Protein AF-A0A7C2ZFT7-F1 (afdb_monomer_lite)

Radius of gyration: 44.58 Å; chains: 1; bounding box: 70×53×138 Å

Foldseek 3Di:
DVVVVVVVVVVVVVVVVVVVVVVVVVVVCVVVVVVVLVQQLVLLVVLDDPPCVVVSVCQSPVSDHGNVNSNVVVVVVVVVVVVVVVVVCVVPDDDDDDDDDDPDPPPDPPPVVVVVVVVVCVVVVVDD

pLDDT: mean 87.69, std 16.69, range [44.38, 98.88]

Sequence (128 aa):
MESEALTAEFRAELKSEIEALEQAAYERGKADGSTAERERIKSVEAQAVPGHEALIAELKFDGKTTGPEAAVKVLAAEKEKRAKTLADLRADAPAPVPHAEAPAPADAPEEQQAAATVEQARKAGLVR

Structure (mmCIF, N/CA/C/O backbone):
data_AF-A0A7C2ZFT7-F1
#
_entry.id   AF-A0A7C2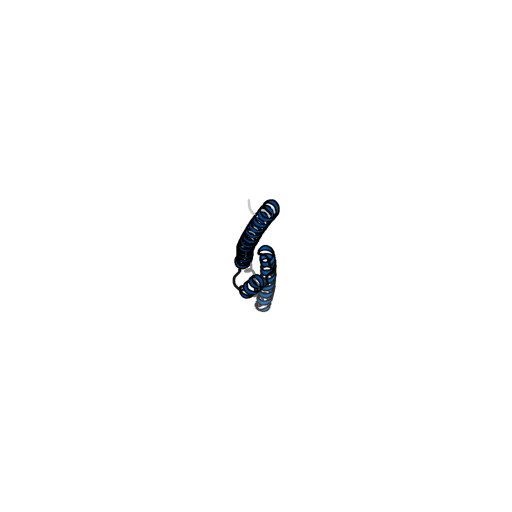ZFT7-F1
#
loop_
_atom_site.group_PDB
_atom_site.id
_atom_site.type_symbol
_atom_site.label_atom_id
_atom_site.label_alt_id
_atom_site.label_comp_id
_atom_site.label_asym_id
_atom_site.label_entity_id
_atom_site.label_seq_id
_atom_site.pdbx_PDB_ins_code
_atom_site.Cartn_x
_atom_site.Cartn_y
_atom_site.Cartn_z
_atom_site.occupancy
_atom_site.B_iso_or_equiv
_atom_site.auth_seq_id
_atom_site.auth_comp_id
_atom_site.auth_asym_id
_atom_site.auth_atom_id
_atom_site.pdbx_PDB_model_num
ATOM 1 N N . MET A 1 1 ? 27.276 2.455 -57.583 1.00 63.34 1 MET A N 1
ATOM 2 C CA . MET A 1 1 ? 27.805 1.477 -56.610 1.00 63.34 1 MET A CA 1
ATOM 3 C C . MET A 1 1 ? 28.213 2.166 -55.310 1.00 63.34 1 MET A C 1
ATOM 5 O O . MET A 1 1 ? 27.661 1.803 -54.286 1.00 63.34 1 MET A O 1
ATOM 9 N N . GLU A 1 2 ? 29.060 3.203 -55.326 1.00 67.94 2 GLU A N 1
ATOM 10 C CA . GLU A 1 2 ? 29.473 3.918 -54.093 1.00 67.94 2 GLU A CA 1
ATOM 11 C C . GLU A 1 2 ? 28.322 4.614 -53.337 1.00 67.94 2 GLU A C 1
ATOM 13 O O . GLU A 1 2 ? 28.242 4.517 -52.117 1.00 67.94 2 GLU A O 1
ATOM 18 N N . SER A 1 3 ? 27.379 5.253 -54.041 1.00 74.44 3 SER A N 1
ATOM 19 C CA . SER A 1 3 ? 26.214 5.895 -53.404 1.00 74.44 3 SER A CA 1
ATOM 20 C C . SER A 1 3 ? 25.264 4.899 -52.731 1.00 74.44 3 SER A C 1
ATOM 22 O O . SER A 1 3 ? 24.659 5.204 -51.711 1.00 74.44 3 SER A O 1
ATOM 24 N N . GLU A 1 4 ? 25.139 3.695 -53.283 1.00 82.19 4 GLU A N 1
ATOM 25 C CA . GLU A 1 4 ? 24.279 2.642 -52.746 1.00 82.19 4 GLU A CA 1
ATOM 26 C C . GLU A 1 4 ? 24.899 2.011 -51.492 1.00 82.19 4 GLU A C 1
ATOM 28 O O . GLU A 1 4 ? 24.195 1.818 -50.499 1.00 82.19 4 GLU A O 1
ATOM 33 N N . ALA A 1 5 ? 26.220 1.804 -51.499 1.00 75.38 5 ALA A N 1
ATOM 34 C CA . ALA A 1 5 ? 26.988 1.347 -50.343 1.00 75.38 5 ALA A CA 1
ATOM 35 C C . ALA A 1 5 ? 26.890 2.329 -49.162 1.00 75.38 5 ALA A C 1
ATOM 37 O O . ALA A 1 5 ? 26.526 1.915 -48.064 1.00 75.38 5 ALA A O 1
ATOM 38 N N . LEU A 1 6 ? 27.065 3.635 -49.408 1.00 77.38 6 LEU A N 1
ATOM 39 C CA . LEU A 1 6 ? 26.933 4.670 -48.374 1.00 77.38 6 LEU A CA 1
ATOM 40 C C . LEU A 1 6 ? 25.531 4.681 -47.734 1.00 77.38 6 LEU A C 1
ATOM 42 O O . LEU A 1 6 ? 25.382 4.880 -46.529 1.00 77.38 6 LEU A O 1
ATOM 46 N N . THR A 1 7 ? 24.479 4.412 -48.517 1.00 88.50 7 THR A N 1
ATOM 47 C CA . THR A 1 7 ? 23.118 4.302 -47.963 1.00 88.50 7 THR A CA 1
ATOM 48 C C . THR A 1 7 ? 22.886 3.011 -47.179 1.00 88.50 7 THR A C 1
ATOM 50 O O . THR A 1 7 ? 22.055 2.997 -46.274 1.00 88.50 7 THR A O 1
ATOM 53 N N . ALA A 1 8 ? 23.572 1.918 -47.522 1.00 91.06 8 ALA A N 1
ATOM 54 C CA . ALA A 1 8 ? 23.474 0.658 -46.793 1.00 91.06 8 ALA A CA 1
ATOM 55 C C . ALA A 1 8 ? 24.165 0.752 -45.428 1.00 91.06 8 ALA A C 1
ATOM 57 O O . ALA A 1 8 ? 23.590 0.310 -44.436 1.00 91.06 8 ALA A O 1
ATOM 58 N N . GLU A 1 9 ? 25.330 1.395 -45.374 1.00 91.94 9 GLU A N 1
ATOM 59 C CA . GLU A 1 9 ? 26.051 1.693 -44.133 1.00 91.94 9 GLU A CA 1
ATOM 60 C C . GLU A 1 9 ? 25.224 2.594 -43.214 1.00 91.94 9 GLU A C 1
ATOM 62 O O . GLU A 1 9 ? 25.002 2.249 -42.058 1.00 91.94 9 GLU A O 1
ATOM 67 N N . PHE A 1 10 ? 24.659 3.685 -43.743 1.00 94.94 10 PHE A N 1
ATOM 68 C CA . PHE A 1 10 ? 23.803 4.571 -42.952 1.00 94.94 10 PHE A CA 1
ATOM 69 C C . PHE A 1 10 ? 22.558 3.862 -42.395 1.00 94.94 10 PHE A C 1
ATOM 71 O O . PHE A 1 10 ? 22.177 4.077 -41.248 1.00 94.94 10 PHE A O 1
ATOM 78 N N . ARG A 1 11 ? 21.920 2.979 -43.179 1.00 95.50 11 ARG A N 1
ATOM 79 C CA . ARG A 1 11 ? 20.788 2.170 -42.691 1.00 95.50 11 ARG A CA 1
ATOM 80 C C . ARG A 1 11 ? 21.206 1.167 -41.618 1.00 95.50 11 ARG A C 1
ATOM 82 O O . ARG A 1 11 ? 20.422 0.914 -40.708 1.00 95.50 11 ARG A O 1
ATOM 89 N N . ALA A 1 12 ? 22.393 0.575 -41.741 1.00 95.62 12 ALA A N 1
ATOM 90 C CA . ALA A 1 12 ? 22.924 -0.344 -40.742 1.00 95.62 12 ALA A CA 1
ATOM 91 C C . ALA A 1 12 ? 23.219 0.385 -39.423 1.00 95.62 12 ALA A C 1
ATOM 93 O O . ALA A 1 12 ? 22.831 -0.109 -38.367 1.00 95.62 12 ALA A O 1
ATOM 94 N N . GLU A 1 13 ? 23.802 1.583 -39.498 1.00 96.44 13 GLU A N 1
ATOM 95 C CA . GLU A 1 13 ? 24.047 2.432 -38.330 1.00 96.44 13 GLU A CA 1
ATOM 96 C C . GLU A 1 13 ? 22.735 2.853 -37.663 1.00 96.44 13 GLU A C 1
ATOM 98 O O . GLU A 1 13 ? 22.542 2.612 -36.477 1.00 96.44 13 GLU A O 1
ATOM 103 N N . LEU A 1 14 ? 21.774 3.369 -38.438 1.00 96.62 14 LEU A N 1
ATOM 104 C CA . LEU A 1 14 ? 20.465 3.761 -37.909 1.00 96.62 14 LEU A CA 1
ATOM 105 C C . LEU A 1 14 ? 19.746 2.587 -37.231 1.00 96.62 14 LEU A C 1
ATOM 107 O O . LEU A 1 14 ? 19.105 2.757 -36.199 1.00 96.62 14 LEU A O 1
ATOM 111 N N . LYS A 1 15 ? 19.848 1.382 -37.802 1.00 97.44 15 LYS A N 1
ATOM 112 C CA . LYS A 1 15 ? 19.284 0.176 -37.192 1.00 97.44 15 LYS A CA 1
ATOM 113 C C . LYS A 1 15 ? 19.957 -0.137 -35.851 1.00 97.44 15 LYS A C 1
ATOM 115 O O . LYS A 1 15 ? 19.251 -0.413 -34.887 1.00 97.44 15 LYS A O 1
ATOM 120 N N . SER A 1 16 ? 21.286 -0.063 -35.792 1.00 97.94 16 SER A N 1
ATOM 121 C CA . SER A 1 16 ? 22.058 -0.252 -34.558 1.00 97.94 16 SER A CA 1
ATOM 122 C C . SER A 1 16 ? 21.662 0.768 -33.481 1.00 97.94 16 SER A C 1
ATOM 124 O O . SER A 1 16 ? 21.419 0.401 -32.332 1.00 97.94 16 SER A O 1
ATOM 126 N N . GLU A 1 17 ? 21.506 2.042 -33.852 1.00 98.06 17 GLU A N 1
ATOM 127 C CA . GLU A 1 17 ? 21.048 3.090 -32.935 1.00 98.06 17 GLU A CA 1
ATOM 128 C C . GLU A 1 17 ? 19.624 2.837 -32.421 1.00 98.06 17 GLU A C 1
ATOM 130 O O . GLU A 1 17 ? 19.370 2.997 -31.228 1.00 98.06 17 GLU A O 1
ATOM 135 N N . ILE A 1 18 ? 18.695 2.414 -33.286 1.00 98.19 18 ILE A N 1
ATOM 136 C CA . ILE A 1 18 ? 17.323 2.070 -32.879 1.00 98.19 18 ILE A CA 1
ATOM 137 C C . ILE A 1 18 ? 17.333 0.907 -31.885 1.00 98.19 18 ILE A C 1
ATOM 139 O O . ILE A 1 18 ? 16.705 1.011 -30.834 1.00 98.19 18 ILE A O 1
ATOM 143 N N . GLU A 1 19 ? 18.077 -0.163 -32.169 1.00 98.44 19 GLU A N 1
ATOM 144 C CA . GLU A 1 19 ? 18.197 -1.314 -31.265 1.00 98.44 19 GLU A CA 1
ATOM 145 C C . GLU A 1 19 ? 18.795 -0.896 -29.908 1.00 98.44 19 GLU A C 1
ATOM 147 O O . GLU A 1 19 ? 18.316 -1.315 -28.850 1.00 98.44 19 GLU A O 1
ATOM 152 N N . ALA A 1 20 ? 19.790 -0.001 -29.912 1.00 98.25 20 ALA A N 1
ATOM 153 C CA . ALA A 1 20 ? 20.366 0.551 -28.689 1.00 98.25 20 ALA A CA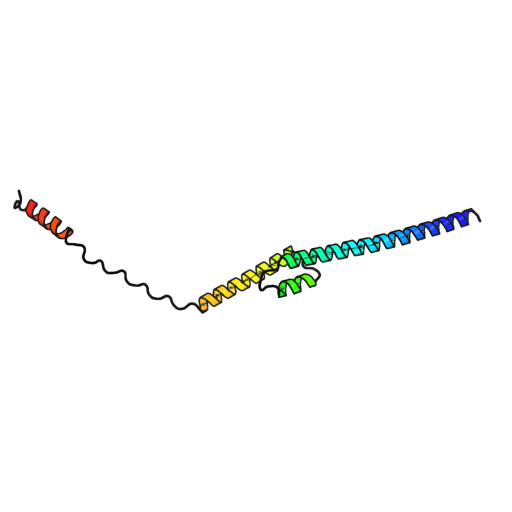 1
ATOM 154 C C . ALA A 1 20 ? 19.356 1.402 -27.895 1.00 98.25 20 ALA A C 1
ATOM 156 O O . ALA A 1 20 ? 19.289 1.303 -26.665 1.00 98.25 20 ALA A O 1
ATOM 157 N N . LEU A 1 21 ? 18.548 2.217 -28.578 1.00 98.50 21 LEU A N 1
ATOM 158 C CA . LEU A 1 21 ? 17.506 3.038 -27.960 1.00 98.50 21 LEU A CA 1
ATOM 159 C C . LEU A 1 21 ? 16.366 2.191 -27.387 1.00 98.50 21 LEU A C 1
ATOM 161 O O . LEU A 1 21 ? 15.907 2.472 -26.279 1.00 98.50 21 LEU A O 1
ATOM 165 N N . GLU A 1 22 ? 15.929 1.152 -28.096 1.00 98.56 22 GLU A N 1
ATOM 166 C CA . GLU A 1 22 ? 14.912 0.211 -27.617 1.00 98.56 22 GLU A CA 1
ATOM 167 C C . GLU A 1 22 ? 15.382 -0.503 -26.349 1.00 98.56 22 GLU A C 1
ATOM 169 O O . GLU A 1 22 ? 14.647 -0.554 -25.358 1.00 98.56 22 GLU A O 1
ATOM 174 N N . GLN A 1 23 ? 16.633 -0.971 -26.334 1.00 98.50 23 GLN A N 1
ATOM 175 C CA . GLN A 1 23 ? 17.213 -1.605 -25.155 1.00 98.50 23 GLN A CA 1
ATOM 176 C C . GLN A 1 23 ? 17.305 -0.625 -23.977 1.00 98.50 23 GLN A C 1
ATOM 178 O O . GLN A 1 23 ? 16.917 -0.961 -22.856 1.00 98.50 23 GLN A O 1
ATOM 183 N N . ALA A 1 24 ? 17.767 0.605 -24.217 1.00 98.38 24 ALA A N 1
ATOM 184 C CA . ALA A 1 24 ? 17.846 1.630 -23.180 1.00 98.38 24 ALA A CA 1
ATOM 185 C C . ALA A 1 24 ? 16.459 1.998 -22.620 1.00 98.38 24 ALA A C 1
ATOM 187 O O . ALA A 1 24 ? 16.295 2.151 -21.406 1.00 98.38 24 ALA A O 1
ATOM 188 N N . ALA A 1 25 ? 15.446 2.107 -23.484 1.00 98.62 25 ALA A N 1
ATOM 189 C CA . ALA A 1 25 ? 14.072 2.390 -23.086 1.00 98.62 25 ALA A CA 1
ATOM 190 C C . ALA A 1 25 ? 13.461 1.242 -22.271 1.00 98.62 25 ALA A C 1
ATOM 192 O O . ALA A 1 25 ? 12.801 1.495 -21.261 1.00 98.62 25 ALA A O 1
ATOM 193 N N . TYR A 1 26 ? 13.711 -0.008 -22.669 1.00 98.62 26 TYR A N 1
ATOM 194 C CA . TYR A 1 26 ? 13.256 -1.189 -21.940 1.00 98.62 26 TYR A CA 1
ATOM 195 C C . TYR A 1 26 ? 13.851 -1.249 -20.528 1.00 98.62 26 TYR A C 1
ATOM 197 O O . TYR A 1 26 ? 13.109 -1.382 -19.551 1.00 98.62 26 TYR A O 1
ATOM 205 N N . GLU A 1 27 ? 15.172 -1.093 -20.401 1.00 98.69 27 GLU A N 1
ATOM 206 C CA . GLU A 1 27 ? 15.837 -1.123 -19.093 1.00 98.69 27 GLU A CA 1
ATOM 207 C C . GLU A 1 27 ? 15.352 0.012 -18.188 1.00 98.69 27 GLU A C 1
ATOM 209 O O . GLU A 1 27 ? 15.075 -0.209 -17.005 1.00 98.69 27 GLU A O 1
ATOM 214 N N . ARG A 1 28 ? 15.151 1.210 -18.751 1.00 98.50 28 ARG A N 1
ATOM 215 C CA . ARG A 1 28 ? 14.572 2.336 -18.015 1.00 98.50 28 ARG A CA 1
ATOM 216 C C . ARG A 1 28 ? 13.151 2.036 -17.543 1.00 98.50 28 ARG A C 1
ATOM 218 O O . ARG A 1 28 ? 12.871 2.183 -16.359 1.00 98.50 28 ARG A O 1
ATOM 225 N N . GLY A 1 29 ? 12.266 1.583 -18.430 1.00 98.69 29 GLY A N 1
ATOM 226 C CA . GLY A 1 29 ? 10.877 1.277 -18.075 1.00 98.69 29 GLY A CA 1
ATOM 227 C C . GLY A 1 29 ? 10.769 0.187 -17.006 1.00 98.69 29 GLY A C 1
ATOM 228 O O . GLY A 1 29 ? 9.959 0.288 -16.085 1.00 98.69 29 GLY A O 1
ATOM 229 N N . LYS A 1 30 ? 11.637 -0.826 -17.071 1.00 98.75 30 LYS A N 1
ATOM 230 C CA . LYS A 1 30 ? 11.739 -1.884 -16.060 1.00 98.75 30 LYS A CA 1
ATOM 231 C C . LYS A 1 30 ? 12.203 -1.341 -14.702 1.00 98.75 30 LYS A C 1
ATOM 233 O O . LYS A 1 30 ? 11.626 -1.694 -13.668 1.00 98.75 30 LYS A O 1
ATOM 238 N N . ALA A 1 31 ? 13.221 -0.482 -14.686 1.00 98.56 31 ALA A N 1
ATOM 239 C CA . ALA A 1 31 ? 13.719 0.148 -13.464 1.00 98.56 31 ALA A CA 1
ATOM 240 C C . ALA A 1 31 ? 12.677 1.094 -12.838 1.00 98.56 31 ALA A C 1
ATOM 242 O O . ALA A 1 31 ? 12.384 0.978 -11.644 1.00 98.56 31 ALA A O 1
ATOM 243 N N . ASP A 1 32 ? 12.067 1.961 -13.647 1.00 98.56 32 ASP A N 1
ATOM 244 C CA . ASP A 1 32 ? 11.054 2.928 -13.214 1.00 98.56 32 ASP A CA 1
ATOM 245 C C . ASP A 1 32 ? 9.813 2.198 -12.676 1.00 98.56 32 ASP A C 1
ATOM 247 O O . ASP A 1 32 ? 9.355 2.477 -11.568 1.00 98.56 32 ASP A O 1
ATOM 251 N N . GLY A 1 33 ? 9.318 1.188 -13.401 1.00 98.31 33 GLY A N 1
ATOM 252 C CA . GLY A 1 33 ? 8.157 0.396 -12.993 1.00 98.31 33 GLY A CA 1
ATOM 253 C C . GLY A 1 33 ? 8.389 -0.397 -11.705 1.00 98.31 33 GLY A C 1
ATOM 254 O O . GLY A 1 33 ? 7.561 -0.360 -10.795 1.00 98.31 33 GLY A O 1
ATOM 255 N N . SER A 1 34 ? 9.535 -1.076 -11.579 1.00 98.38 34 SER A N 1
ATOM 256 C CA . SER A 1 34 ? 9.872 -1.812 -10.349 1.00 98.38 34 SER A CA 1
ATOM 257 C C . SER A 1 34 ? 10.073 -0.890 -9.142 1.00 98.38 34 SER A C 1
ATOM 259 O O . SER A 1 34 ? 9.740 -1.261 -8.014 1.00 98.38 34 SER A O 1
ATOM 261 N N . THR A 1 35 ? 10.585 0.323 -9.360 1.00 98.62 35 THR A N 1
ATOM 262 C CA . THR A 1 35 ? 10.720 1.338 -8.311 1.00 98.62 35 THR A CA 1
ATOM 263 C C . THR A 1 35 ? 9.356 1.853 -7.876 1.00 98.62 35 THR A C 1
ATOM 265 O O . THR A 1 35 ? 9.049 1.779 -6.685 1.00 98.62 35 THR A O 1
ATOM 268 N N . ALA A 1 36 ? 8.519 2.267 -8.829 1.00 98.44 36 ALA A N 1
ATOM 269 C CA . ALA A 1 36 ? 7.179 2.780 -8.572 1.00 98.44 36 ALA A CA 1
ATOM 270 C C . ALA A 1 36 ? 6.307 1.761 -7.825 1.00 98.44 36 ALA A C 1
ATOM 272 O O . ALA A 1 36 ? 5.674 2.098 -6.824 1.00 98.44 36 ALA A O 1
ATOM 273 N N . GLU A 1 37 ? 6.324 0.493 -8.244 1.00 98.44 37 GLU A N 1
ATOM 274 C CA . GLU A 1 37 ? 5.529 -0.546 -7.585 1.00 98.44 37 GLU A CA 1
ATOM 275 C C . GLU A 1 37 ? 6.011 -0.824 -6.155 1.00 98.44 37 GLU A C 1
ATOM 277 O O . GLU A 1 37 ? 5.213 -0.954 -5.224 1.00 98.44 37 GLU A O 1
ATOM 282 N N . ARG A 1 38 ? 7.329 -0.844 -5.933 1.00 98.50 38 ARG A N 1
ATOM 283 C CA . ARG A 1 38 ? 7.885 -0.993 -4.582 1.00 98.50 38 ARG A CA 1
ATOM 284 C C . ARG A 1 38 ? 7.523 0.176 -3.674 1.00 98.50 38 ARG A C 1
ATOM 286 O O . ARG A 1 38 ? 7.253 -0.036 -2.494 1.00 98.50 38 ARG A O 1
ATOM 293 N N . GLU A 1 39 ? 7.558 1.400 -4.188 1.00 98.69 39 GLU A N 1
ATOM 294 C CA . GLU A 1 39 ? 7.155 2.591 -3.439 1.00 98.69 39 GLU A CA 1
ATOM 295 C C . GLU A 1 39 ? 5.664 2.560 -3.104 1.00 98.69 39 GLU A C 1
ATOM 297 O O . GLU A 1 39 ? 5.300 2.820 -1.954 1.00 98.69 39 GLU A O 1
ATOM 302 N N . ARG A 1 40 ? 4.814 2.133 -4.047 1.00 98.75 40 ARG A N 1
ATOM 303 C CA . ARG A 1 40 ? 3.385 1.910 -3.799 1.00 98.75 40 ARG A CA 1
ATOM 304 C C . ARG A 1 40 ? 3.175 0.900 -2.671 1.00 98.75 40 ARG A C 1
ATOM 306 O O . ARG A 1 40 ? 2.505 1.237 -1.696 1.00 98.75 40 ARG A O 1
ATOM 313 N N . ILE A 1 41 ? 3.793 -0.283 -2.745 1.00 98.75 41 ILE A N 1
ATOM 314 C CA . ILE A 1 41 ? 3.686 -1.324 -1.706 1.00 98.75 41 ILE A CA 1
ATOM 315 C C . ILE A 1 41 ? 4.128 -0.787 -0.342 1.00 98.75 41 ILE A C 1
ATOM 317 O O . ILE A 1 41 ? 3.387 -0.923 0.629 1.00 98.75 41 ILE A O 1
ATOM 321 N N . LYS A 1 42 ? 5.281 -0.110 -0.265 1.00 98.75 42 LYS A N 1
ATOM 322 C CA . LYS A 1 42 ? 5.761 0.506 0.985 1.00 98.75 42 LYS A CA 1
ATOM 323 C C . LYS A 1 42 ? 4.780 1.539 1.534 1.00 98.75 42 LYS A C 1
ATOM 325 O O . LYS A 1 42 ? 4.566 1.591 2.741 1.00 98.75 42 LYS A O 1
ATOM 330 N N . SER A 1 43 ? 4.181 2.354 0.664 1.00 98.81 43 SER A N 1
ATOM 331 C CA . SER A 1 43 ? 3.207 3.370 1.075 1.00 98.81 43 SER A CA 1
ATOM 332 C C . SER A 1 43 ? 1.936 2.756 1.669 1.00 98.81 43 SER A C 1
ATOM 334 O O . SER A 1 43 ? 1.371 3.328 2.602 1.00 98.81 43 SER A O 1
ATOM 336 N N . VAL A 1 44 ? 1.521 1.586 1.167 1.00 98.88 44 VAL A N 1
ATOM 337 C CA . VAL A 1 44 ? 0.402 0.800 1.704 1.00 98.88 44 VAL A CA 1
ATOM 338 C C . VAL A 1 44 ? 0.797 0.136 3.022 1.00 98.88 44 VAL A C 1
ATOM 340 O O . VAL A 1 44 ? 0.075 0.272 4.003 1.00 98.88 44 VAL A O 1
ATOM 343 N N . GLU A 1 45 ? 1.958 -0.522 3.086 1.00 98.50 45 GLU A N 1
ATOM 344 C CA . GLU A 1 45 ? 2.457 -1.160 4.315 1.00 98.50 45 GLU A CA 1
ATOM 345 C C . GLU A 1 45 ? 2.638 -0.166 5.467 1.00 98.50 45 GLU A C 1
ATOM 347 O O . GLU A 1 45 ? 2.365 -0.504 6.617 1.00 98.50 45 GLU A O 1
ATOM 352 N N . ALA A 1 46 ? 3.021 1.077 5.168 1.00 98.69 46 ALA A N 1
ATOM 353 C CA . ALA A 1 46 ? 3.145 2.143 6.160 1.00 98.69 46 ALA A CA 1
ATOM 354 C C . ALA A 1 46 ? 1.820 2.498 6.864 1.00 98.69 46 ALA A C 1
ATOM 356 O O . ALA A 1 46 ? 1.853 3.146 7.907 1.00 98.69 46 ALA A O 1
ATOM 357 N N . GLN A 1 47 ? 0.667 2.080 6.328 1.00 98.69 47 GLN A N 1
ATOM 358 C CA . GLN A 1 47 ? -0.644 2.296 6.953 1.00 98.69 47 GLN A CA 1
ATOM 359 C C . GLN A 1 47 ? -1.043 1.180 7.928 1.00 98.69 47 GLN A C 1
ATOM 361 O O . GLN A 1 47 ? -2.182 1.156 8.397 1.00 98.69 47 GLN A O 1
ATOM 366 N N . ALA A 1 48 ? -0.148 0.232 8.219 1.00 98.00 48 ALA A N 1
ATOM 367 C CA . ALA A 1 48 ? -0.444 -0.873 9.116 1.00 98.00 48 ALA A CA 1
ATOM 368 C C . ALA A 1 48 ? -0.755 -0.411 10.546 1.00 98.00 48 ALA A C 1
ATOM 370 O O . ALA A 1 48 ? -0.026 0.371 11.154 1.00 98.00 48 ALA A O 1
ATOM 371 N N . VAL A 1 49 ? -1.841 -0.960 11.091 1.00 96.88 49 VAL A N 1
ATOM 372 C CA . VAL A 1 49 ? -2.300 -0.763 12.469 1.00 96.88 49 VAL A CA 1
ATOM 373 C C . VAL A 1 49 ? -2.558 -2.145 13.081 1.00 96.88 49 VAL A C 1
ATOM 375 O O . VAL A 1 49 ? -3.114 -2.999 12.382 1.00 96.88 49 VAL A O 1
ATOM 378 N N . PRO A 1 50 ? -2.196 -2.383 14.359 1.00 97.69 50 PRO A N 1
ATOM 379 C CA . PRO A 1 50 ? -2.392 -3.678 15.003 1.00 97.69 50 PRO A CA 1
ATOM 380 C C . PRO A 1 50 ? -3.821 -4.226 14.886 1.00 97.69 50 PRO A C 1
ATOM 382 O O . PRO A 1 50 ? -4.798 -3.562 15.250 1.00 97.69 50 PRO A O 1
ATOM 385 N N . GLY A 1 51 ? -3.936 -5.468 14.421 1.00 97.06 51 GLY A N 1
ATOM 386 C CA . GLY A 1 51 ? -5.205 -6.162 14.196 1.00 97.06 51 GLY A CA 1
ATOM 387 C C . GLY A 1 51 ? -5.843 -5.927 12.822 1.00 97.06 51 GLY A C 1
ATOM 388 O O . GLY A 1 51 ? -6.940 -6.435 12.599 1.00 97.06 51 GLY A O 1
ATOM 389 N N . HIS A 1 52 ? -5.190 -5.183 11.919 1.00 98.44 52 HIS A N 1
ATOM 390 C CA . HIS A 1 52 ? -5.6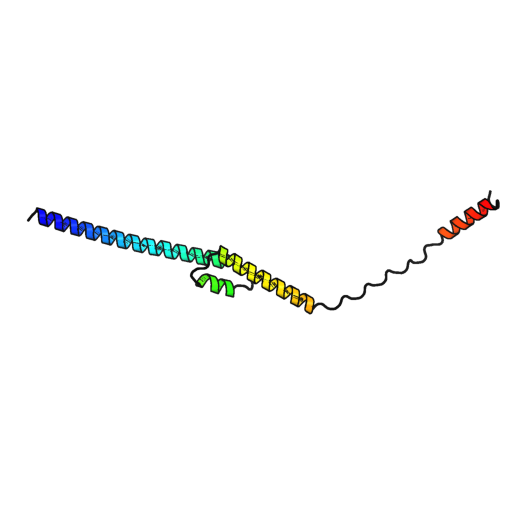08 -4.984 10.519 1.00 98.44 52 HIS A CA 1
ATOM 391 C C . HIS A 1 52 ? -4.550 -5.476 9.511 1.00 98.44 52 HIS A C 1
ATOM 393 O O . HIS A 1 52 ? -4.522 -5.048 8.358 1.00 98.44 52 HIS A O 1
ATOM 399 N N . GLU A 1 53 ? -3.670 -6.395 9.915 1.00 98.25 53 GLU A N 1
ATOM 400 C CA . GLU A 1 53 ? -2.573 -6.915 9.086 1.00 98.25 53 GLU A CA 1
ATOM 401 C C . GLU A 1 53 ? -3.087 -7.628 7.827 1.00 98.25 53 GLU A C 1
ATOM 403 O O . GLU A 1 53 ? -2.503 -7.489 6.751 1.00 98.25 53 GLU A O 1
ATOM 408 N N . ALA A 1 54 ? -4.208 -8.350 7.941 1.00 98.31 54 ALA A N 1
ATOM 409 C CA . ALA A 1 54 ? -4.843 -9.030 6.813 1.00 98.31 54 ALA A CA 1
ATOM 410 C C . ALA A 1 54 ? -5.335 -8.040 5.744 1.00 98.31 54 ALA A C 1
ATOM 412 O O . ALA A 1 54 ? -5.105 -8.258 4.556 1.00 98.31 54 ALA A O 1
ATOM 413 N N . LEU A 1 55 ? -5.936 -6.920 6.166 1.00 98.56 55 LEU A N 1
ATOM 414 C CA . LEU A 1 55 ? -6.385 -5.865 5.257 1.00 98.56 55 LEU A CA 1
ATOM 415 C C . LEU A 1 55 ? -5.193 -5.241 4.520 1.00 98.56 55 LEU A C 1
ATOM 417 O O . LEU A 1 55 ? -5.230 -5.087 3.306 1.00 98.56 55 LEU A O 1
ATOM 421 N N . ILE A 1 56 ? -4.098 -4.935 5.220 1.00 98.62 56 ILE A N 1
ATOM 422 C CA . ILE A 1 56 ? -2.880 -4.416 4.576 1.00 98.62 56 ILE A CA 1
ATOM 423 C C . ILE A 1 56 ? -2.301 -5.411 3.567 1.00 98.62 56 ILE A C 1
ATOM 425 O O . ILE A 1 56 ? -1.869 -5.005 2.487 1.00 98.62 56 ILE A O 1
ATOM 429 N N . ALA A 1 57 ? -2.291 -6.706 3.897 1.00 98.44 57 ALA A N 1
ATOM 430 C CA . ALA A 1 57 ? -1.811 -7.743 2.992 1.00 98.44 57 ALA A CA 1
ATOM 431 C C . ALA A 1 57 ? -2.651 -7.820 1.709 1.00 98.44 57 ALA A C 1
ATOM 433 O O . ALA A 1 57 ? -2.082 -7.901 0.624 1.00 98.44 57 ALA A O 1
ATOM 434 N N . GLU A 1 58 ? -3.977 -7.730 1.813 1.00 98.50 58 GLU A N 1
ATOM 435 C CA . GLU A 1 58 ? -4.864 -7.664 0.648 1.00 98.50 58 GLU A CA 1
ATOM 436 C C . GLU A 1 58 ? -4.562 -6.428 -0.212 1.00 98.50 58 GLU A C 1
ATOM 438 O O . GLU A 1 58 ? -4.318 -6.535 -1.413 1.00 98.50 58 GLU A O 1
ATOM 443 N N . LEU A 1 59 ? -4.505 -5.250 0.413 1.00 98.69 59 LEU A N 1
ATOM 444 C CA . LEU A 1 59 ? -4.360 -3.980 -0.295 1.00 98.69 59 LEU A CA 1
ATOM 445 C C . LEU A 1 59 ? -2.997 -3.807 -0.967 1.00 98.69 59 LEU A C 1
ATOM 447 O O . LEU A 1 59 ? -2.910 -3.203 -2.034 1.00 98.69 59 LEU A O 1
ATOM 451 N N . LYS A 1 60 ? -1.911 -4.319 -0.380 1.00 98.12 60 LYS A N 1
ATOM 452 C CA . LYS A 1 60 ? -0.585 -4.156 -0.992 1.00 98.12 60 LYS A CA 1
ATOM 453 C C . LYS A 1 60 ? -0.411 -5.020 -2.242 1.00 98.12 60 LYS A C 1
ATOM 455 O O . LYS A 1 60 ? 0.353 -4.636 -3.123 1.00 98.12 60 LYS A O 1
ATOM 460 N N . PHE A 1 61 ? -1.142 -6.131 -2.356 1.00 98.31 61 PHE A N 1
ATOM 461 C CA . PHE A 1 61 ? -1.052 -7.060 -3.489 1.00 98.31 61 PHE A CA 1
ATOM 462 C C . PHE A 1 61 ? -2.174 -6.908 -4.531 1.00 98.31 61 PHE A C 1
ATOM 464 O O . PHE A 1 61 ? -2.159 -7.614 -5.535 1.00 98.31 61 PHE A O 1
ATOM 471 N N . ASP A 1 62 ? -3.113 -5.973 -4.353 1.00 97.94 62 ASP A N 1
ATOM 472 C CA . ASP A 1 62 ? -4.223 -5.758 -5.297 1.00 97.94 62 ASP A CA 1
ATOM 473 C C . ASP A 1 62 ? -3.832 -5.033 -6.605 1.00 97.94 62 ASP A C 1
ATOM 475 O O . ASP A 1 62 ? -4.651 -4.917 -7.520 1.00 97.94 62 ASP A O 1
ATOM 479 N N . GLY A 1 63 ? -2.598 -4.524 -6.683 1.00 97.12 63 GLY A N 1
ATOM 480 C CA . GLY A 1 63 ? -2.027 -3.844 -7.848 1.00 97.12 63 GLY A CA 1
ATOM 481 C C . GLY A 1 63 ? -2.593 -2.452 -8.152 1.00 97.12 63 GLY A C 1
ATOM 482 O O . GLY A 1 63 ? -2.253 -1.888 -9.189 1.00 97.12 63 GLY A O 1
ATOM 483 N N . LYS A 1 64 ? -3.453 -1.886 -7.296 1.00 97.38 64 LYS A N 1
ATOM 484 C CA . LYS A 1 64 ? -4.124 -0.600 -7.571 1.00 97.38 64 LYS A CA 1
ATOM 485 C C . LYS A 1 64 ? -4.235 0.331 -6.370 1.00 97.38 64 LYS A C 1
ATOM 487 O O . LYS A 1 64 ? -4.239 1.540 -6.563 1.00 97.38 64 LYS A O 1
ATOM 492 N N . THR A 1 65 ? -4.319 -0.199 -5.151 1.00 98.62 65 THR A N 1
ATOM 493 C CA . THR A 1 65 ? -4.486 0.627 -3.954 1.00 98.62 65 THR A CA 1
ATOM 494 C C . THR A 1 65 ? -3.203 1.411 -3.679 1.00 98.62 65 THR A C 1
ATOM 496 O O . THR A 1 65 ? -2.099 0.865 -3.646 1.00 98.62 65 THR A O 1
ATOM 499 N N . THR A 1 66 ? -3.350 2.709 -3.456 1.00 98.62 66 THR A N 1
ATOM 500 C CA . THR A 1 66 ? -2.278 3.616 -3.034 1.00 98.62 66 THR A CA 1
ATOM 501 C C . THR A 1 66 ? -2.226 3.746 -1.508 1.00 98.62 66 THR A C 1
ATOM 503 O O . THR A 1 66 ? -3.190 3.425 -0.811 1.00 98.62 66 THR A O 1
ATOM 506 N N . GLY A 1 67 ? -1.119 4.257 -0.961 1.00 98.62 67 GLY A N 1
ATOM 507 C CA . GLY A 1 67 ? -0.991 4.526 0.478 1.00 98.62 67 GLY A CA 1
ATOM 508 C C . GLY A 1 67 ? -2.147 5.351 1.070 1.00 98.62 67 GLY A C 1
ATOM 509 O O . GLY A 1 67 ? -2.741 4.916 2.055 1.00 98.62 67 GLY A O 1
ATOM 510 N N . PRO A 1 68 ? -2.542 6.494 0.473 1.00 98.69 68 PRO A N 1
ATOM 511 C CA . PRO A 1 68 ? -3.679 7.278 0.964 1.00 98.69 68 PRO A CA 1
ATOM 512 C C . PRO A 1 68 ? -5.012 6.516 0.953 1.00 98.69 68 PRO A C 1
ATOM 514 O O . PRO A 1 68 ? -5.784 6.606 1.907 1.00 98.69 68 PRO A O 1
ATOM 517 N N . GLU A 1 69 ? -5.287 5.726 -0.087 1.00 98.75 69 GLU A N 1
ATOM 518 C CA . GLU A 1 69 ? -6.499 4.900 -0.152 1.00 98.75 69 GLU A CA 1
ATOM 519 C C . GLU A 1 69 ? -6.480 3.783 0.898 1.00 98.75 69 GLU A C 1
ATOM 521 O O . GLU A 1 69 ? -7.505 3.507 1.524 1.00 98.75 69 GLU A O 1
ATOM 526 N N . ALA A 1 70 ? -5.315 3.172 1.140 1.00 98.81 70 ALA A N 1
ATOM 527 C CA . ALA A 1 70 ? -5.138 2.204 2.216 1.00 98.81 70 ALA A CA 1
ATOM 528 C C . ALA A 1 70 ? -5.393 2.836 3.590 1.00 98.81 70 ALA A C 1
ATOM 530 O O . ALA A 1 70 ? -6.106 2.249 4.401 1.00 98.81 70 ALA A O 1
ATOM 531 N N . ALA A 1 71 ? -4.909 4.059 3.824 1.00 98.75 71 ALA A N 1
ATOM 532 C CA . ALA A 1 71 ? -5.152 4.788 5.067 1.00 98.75 71 ALA A CA 1
ATOM 533 C C . ALA A 1 71 ? -6.654 4.997 5.315 1.00 98.75 71 ALA A C 1
ATOM 535 O O . ALA A 1 71 ? -7.151 4.738 6.410 1.00 98.75 71 ALA A O 1
ATOM 536 N N . VAL A 1 72 ? -7.404 5.407 4.284 1.00 98.81 72 VAL A N 1
ATOM 537 C CA . VAL A 1 72 ? -8.864 5.580 4.373 1.00 98.81 72 VAL A CA 1
ATOM 538 C C . VAL A 1 72 ? -9.561 4.259 4.711 1.00 98.81 72 VAL A C 1
ATOM 540 O O . VAL A 1 72 ? -10.421 4.235 5.595 1.00 98.81 72 VAL A O 1
ATOM 543 N N . LYS A 1 73 ? -9.174 3.157 4.057 1.00 98.69 73 LYS A N 1
ATOM 544 C CA . LYS A 1 73 ? -9.747 1.824 4.308 1.00 98.69 73 LYS A CA 1
ATOM 545 C C . LYS A 1 73 ? -9.451 1.326 5.727 1.00 98.69 73 LYS A C 1
ATOM 547 O O . LYS A 1 73 ? -10.363 0.859 6.404 1.00 98.69 73 LYS A O 1
ATOM 552 N N . VAL A 1 74 ? -8.218 1.484 6.211 1.00 98.62 74 VAL A N 1
ATOM 553 C CA . VAL A 1 74 ? -7.827 1.105 7.582 1.00 98.62 74 VAL A CA 1
ATOM 554 C C . VAL A 1 74 ? -8.572 1.943 8.619 1.00 98.62 74 VAL A C 1
ATOM 556 O O . VAL A 1 74 ? -9.106 1.399 9.582 1.00 98.62 74 VAL A O 1
ATOM 559 N N . LEU A 1 75 ? -8.681 3.259 8.415 1.00 98.56 75 LEU A N 1
ATOM 560 C CA . LEU A 1 75 ? -9.442 4.129 9.316 1.00 98.56 75 LEU A CA 1
ATOM 561 C C . LEU A 1 75 ? -10.927 3.756 9.369 1.00 98.56 75 LEU A C 1
ATOM 563 O O . LEU A 1 75 ? -11.538 3.858 10.433 1.00 98.56 75 LEU A O 1
ATOM 567 N N . ALA A 1 76 ? -11.519 3.340 8.248 1.00 98.50 76 ALA A N 1
ATOM 568 C CA . ALA A 1 76 ? -12.893 2.848 8.221 1.00 98.50 76 ALA A CA 1
ATOM 569 C C . ALA A 1 76 ? -13.041 1.551 9.036 1.00 98.50 76 ALA A C 1
ATOM 571 O O . ALA A 1 76 ? -13.886 1.498 9.930 1.00 98.50 76 ALA A O 1
ATOM 572 N N . ALA A 1 77 ? -12.169 0.565 8.801 1.00 98.38 77 ALA A N 1
ATOM 573 C CA . ALA A 1 77 ? -12.168 -0.702 9.535 1.00 98.38 77 ALA A CA 1
ATOM 574 C C . ALA A 1 77 ? -11.946 -0.503 11.046 1.00 98.38 77 ALA A C 1
ATOM 576 O O . ALA A 1 77 ? -12.595 -1.134 11.880 1.00 98.38 77 ALA A O 1
ATOM 577 N N . GLU A 1 78 ? -11.066 0.424 11.425 1.00 98.25 78 GLU A N 1
ATOM 578 C CA . GLU A 1 78 ? -10.806 0.753 12.825 1.00 98.25 78 GLU A CA 1
ATOM 579 C C . GLU A 1 78 ? -12.010 1.428 13.498 1.00 98.25 78 GLU A C 1
ATOM 581 O O . GLU A 1 78 ? -12.344 1.110 14.642 1.00 98.25 78 GLU A O 1
ATOM 586 N N . LYS A 1 79 ? -12.709 2.330 12.797 1.00 98.38 79 LYS A N 1
ATOM 587 C CA . LYS A 1 79 ? -13.949 2.936 13.308 1.00 98.38 79 LYS A CA 1
ATOM 588 C C . LYS A 1 79 ? -15.035 1.888 13.536 1.00 98.38 79 LYS A C 1
ATOM 590 O O . LYS A 1 79 ? -15.697 1.930 14.571 1.00 98.38 79 LYS A O 1
ATOM 595 N N . GLU A 1 80 ? -15.194 0.951 12.607 1.00 98.19 80 GLU A N 1
ATOM 596 C CA . GLU A 1 80 ? -16.151 -0.149 12.734 1.00 98.19 80 GLU A CA 1
ATOM 597 C C . GLU A 1 80 ? -15.820 -1.043 13.935 1.00 98.19 80 GLU A C 1
ATOM 599 O O . GLU A 1 80 ? -16.679 -1.279 14.788 1.00 98.19 80 GLU A O 1
ATOM 604 N N . LYS A 1 81 ? -14.551 -1.453 14.068 1.00 97.69 81 LYS A N 1
ATOM 605 C CA . LYS A 1 81 ? -14.070 -2.236 15.213 1.00 97.69 81 LYS A CA 1
ATOM 606 C C . LYS A 1 81 ? -14.379 -1.538 16.539 1.00 97.69 81 LYS A C 1
ATOM 608 O O . LYS A 1 81 ? -14.930 -2.164 17.439 1.00 97.69 81 LYS A O 1
ATOM 613 N N . ARG A 1 82 ? -14.096 -0.235 16.651 1.00 97.81 82 ARG A N 1
ATOM 614 C CA . ARG A 1 82 ? -14.390 0.556 17.862 1.00 97.81 82 ARG A CA 1
ATOM 615 C C . ARG A 1 82 ? -15.880 0.656 18.157 1.00 97.81 82 ARG A C 1
ATOM 617 O O . ARG A 1 82 ? -16.267 0.555 19.319 1.00 97.81 82 ARG A O 1
ATOM 624 N N . ALA A 1 83 ? -16.709 0.858 17.135 1.00 98.38 83 ALA A N 1
ATOM 625 C CA . ALA A 1 83 ? -18.157 0.912 17.303 1.00 98.38 83 ALA A CA 1
ATOM 626 C C . ALA A 1 83 ? -18.702 -0.419 17.838 1.00 98.38 83 ALA A C 1
ATOM 628 O O . ALA A 1 83 ? -19.504 -0.417 18.772 1.00 98.38 83 ALA A O 1
ATOM 629 N N . LYS A 1 84 ? -18.206 -1.543 17.306 1.00 97.88 84 LYS A N 1
ATOM 630 C CA . LYS A 1 84 ? -18.547 -2.881 17.791 1.00 97.88 84 LYS A CA 1
ATOM 631 C C . LYS A 1 84 ? -18.087 -3.097 19.231 1.00 97.88 84 LYS A C 1
ATOM 633 O O . LYS A 1 84 ? -18.910 -3.419 20.075 1.00 97.88 84 LYS A O 1
ATOM 638 N N . THR A 1 85 ? -16.819 -2.820 19.541 1.00 98.00 85 THR A N 1
ATOM 639 C CA . THR A 1 85 ? -16.297 -2.947 20.911 1.00 98.00 85 THR A CA 1
ATOM 640 C C . THR A 1 85 ? -17.100 -2.112 21.906 1.00 98.00 85 THR A C 1
ATOM 642 O O . THR A 1 85 ? -17.384 -2.568 23.004 1.00 98.00 85 THR A O 1
ATOM 645 N N . LEU A 1 86 ? -17.509 -0.898 21.534 1.00 98.12 86 LEU A N 1
ATOM 646 C CA . LEU A 1 86 ? -18.352 -0.065 22.385 1.00 98.12 86 LEU A CA 1
ATOM 647 C C . LEU A 1 86 ? -19.747 -0.672 22.616 1.00 98.12 86 LEU A C 1
ATOM 649 O O . LEU A 1 86 ? -20.293 -0.528 23.708 1.00 98.12 86 LEU A O 1
ATOM 653 N N . ALA A 1 87 ? -20.338 -1.307 21.603 1.00 97.88 87 ALA A N 1
ATOM 654 C CA . ALA A 1 87 ? -21.609 -2.012 21.751 1.00 97.88 87 ALA A CA 1
ATOM 655 C C . ALA A 1 87 ? -21.462 -3.231 22.672 1.00 97.88 87 ALA A C 1
ATOM 657 O O . ALA A 1 87 ? -22.254 -3.373 23.601 1.00 97.88 87 ALA A O 1
ATOM 658 N N . ASP A 1 88 ? -20.412 -4.029 22.472 1.00 98.00 88 ASP A N 1
ATOM 659 C CA . ASP A 1 88 ? -20.104 -5.208 23.287 1.00 98.00 88 ASP A CA 1
ATOM 660 C C . ASP A 1 88 ? -19.884 -4.806 24.757 1.00 98.00 88 ASP A C 1
ATOM 662 O O . ASP A 1 88 ? -20.538 -5.331 25.652 1.00 98.00 88 ASP A O 1
ATOM 666 N N . LEU A 1 89 ? -19.079 -3.766 25.014 1.00 97.62 89 LEU A N 1
ATOM 667 C CA . LEU A 1 89 ? -18.851 -3.242 26.368 1.00 97.62 89 LEU A CA 1
ATOM 668 C C . LEU A 1 89 ? -20.135 -2.759 27.055 1.00 97.62 89 LEU A C 1
ATOM 670 O O . LEU A 1 89 ? -20.254 -2.863 28.271 1.00 97.62 89 LEU A O 1
ATOM 674 N N . ARG A 1 90 ? -21.088 -2.199 26.302 1.00 95.81 90 ARG A N 1
ATOM 675 C CA . ARG A 1 90 ? -22.386 -1.779 26.853 1.00 95.81 90 ARG A CA 1
ATOM 676 C C . ARG A 1 90 ? -23.302 -2.960 27.135 1.00 95.81 90 ARG A C 1
ATOM 678 O O . ARG A 1 90 ? -24.065 -2.888 28.091 1.00 95.81 90 ARG A O 1
ATOM 685 N N . ALA A 1 91 ? -23.248 -3.998 26.306 1.00 95.81 91 ALA A N 1
ATOM 686 C CA . ALA A 1 91 ? -24.021 -5.218 26.503 1.00 95.81 91 ALA A CA 1
ATOM 687 C C . ALA A 1 91 ? -23.509 -6.021 27.710 1.00 95.81 91 ALA A C 1
ATOM 689 O O . ALA A 1 91 ? -24.313 -6.555 28.469 1.00 95.81 91 ALA A O 1
ATOM 690 N N . ASP A 1 92 ? -22.191 -6.035 27.915 1.00 96.69 92 ASP A N 1
ATOM 691 C CA . ASP A 1 92 ? -21.537 -6.736 29.023 1.00 96.69 92 ASP A CA 1
ATOM 692 C C . ASP A 1 92 ? -21.570 -5.949 30.347 1.00 96.69 92 ASP A C 1
ATOM 694 O O . ASP A 1 92 ? -21.252 -6.495 31.406 1.00 96.69 92 ASP A O 1
ATOM 698 N N . ALA A 1 93 ? -21.931 -4.660 30.318 1.00 94.44 93 ALA A N 1
ATOM 699 C CA . ALA A 1 93 ? -21.922 -3.816 31.506 1.00 94.44 93 ALA A CA 1
ATOM 700 C C . ALA A 1 93 ? -22.997 -4.259 32.521 1.00 94.44 93 ALA A C 1
ATOM 702 O O . ALA A 1 93 ? -24.187 -4.278 32.190 1.00 94.44 93 ALA A O 1
ATOM 703 N N . PRO A 1 94 ? -22.626 -4.552 33.783 1.00 92.69 94 PRO A N 1
ATOM 704 C CA . PRO A 1 94 ? -23.606 -4.812 34.828 1.00 92.69 94 PRO A CA 1
ATOM 705 C C . PRO A 1 94 ? -24.403 -3.541 35.149 1.00 92.69 94 PRO A C 1
ATOM 707 O O . PRO A 1 94 ? -23.927 -2.418 34.960 1.00 92.69 94 PRO A O 1
ATOM 710 N N . ALA A 1 95 ? -25.615 -3.719 35.678 1.00 89.44 95 ALA A N 1
ATOM 711 C CA . ALA A 1 95 ? -26.433 -2.597 36.123 1.00 89.44 95 ALA A CA 1
ATOM 712 C C . ALA A 1 95 ? -25.675 -1.753 37.172 1.00 89.44 95 ALA A C 1
ATOM 714 O O . ALA A 1 95 ? -25.030 -2.325 38.058 1.00 89.44 95 ALA A O 1
ATOM 715 N N . PRO A 1 96 ? -25.755 -0.409 37.108 1.00 88.62 96 PRO A N 1
ATOM 716 C CA . PRO A 1 96 ? -25.178 0.449 38.133 1.00 88.62 96 PRO A CA 1
ATOM 717 C C . PRO A 1 96 ? -25.722 0.088 39.516 1.00 88.62 96 PRO A C 1
ATOM 719 O O . PRO A 1 96 ? -26.926 -0.122 39.682 1.00 88.62 96 PRO A O 1
ATOM 722 N N . VAL A 1 97 ? -24.844 0.043 40.519 1.00 90.50 97 VAL A N 1
ATOM 723 C CA . VAL A 1 97 ? -25.291 -0.085 41.909 1.00 90.50 97 VAL A CA 1
ATOM 724 C C . VAL A 1 97 ? -26.058 1.179 42.321 1.00 90.50 97 VAL A C 1
ATOM 726 O O . VAL A 1 97 ? -25.691 2.275 41.886 1.00 90.50 97 VAL A O 1
ATOM 729 N N . PRO A 1 98 ? -27.110 1.061 43.151 1.00 89.56 98 PRO A N 1
ATOM 730 C CA . PRO A 1 98 ? -27.816 2.223 43.676 1.00 89.56 98 PRO A CA 1
ATOM 731 C C . PRO A 1 98 ? -26.853 3.175 44.391 1.00 89.56 98 PRO A C 1
ATOM 733 O O . PRO A 1 98 ? -25.946 2.734 45.101 1.00 89.56 98 PRO A O 1
ATOM 736 N N . HIS A 1 99 ? -27.056 4.481 44.221 1.00 85.44 99 HIS A N 1
ATOM 737 C CA . HIS A 1 99 ? -26.325 5.469 45.007 1.00 85.44 99 HIS A CA 1
ATOM 738 C C . HIS A 1 99 ? -26.654 5.290 46.491 1.00 85.44 99 HIS A C 1
ATOM 740 O O . HIS A 1 99 ? -27.817 5.113 46.853 1.00 85.44 99 HIS A O 1
ATOM 746 N N . ALA A 1 100 ? -25.628 5.342 47.342 1.00 84.38 100 ALA A N 1
ATOM 747 C CA . ALA A 1 100 ? -25.835 5.384 48.781 1.00 84.38 100 ALA A CA 1
ATOM 748 C C . ALA A 1 100 ? -26.602 6.662 49.139 1.00 84.38 100 ALA A C 1
ATOM 750 O O . ALA A 1 100 ? -26.284 7.741 48.626 1.00 84.38 100 ALA A O 1
ATOM 751 N N . GL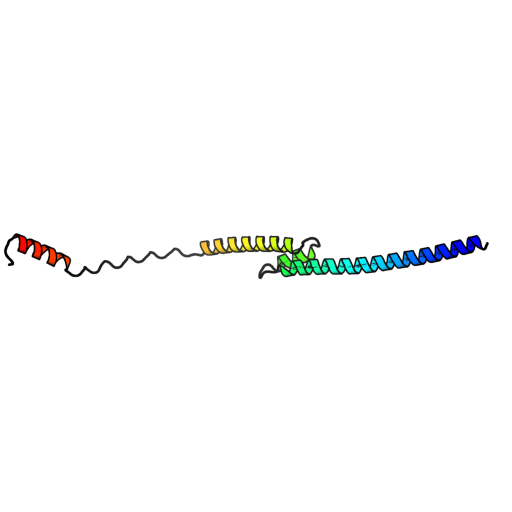U A 1 101 ? -27.600 6.538 50.013 1.00 78.94 101 GLU A N 1
ATOM 752 C CA . GLU A 1 101 ? -28.246 7.705 50.600 1.00 78.94 101 GLU A CA 1
ATOM 753 C C . GLU A 1 101 ? -27.183 8.564 51.285 1.00 78.94 101 GLU A C 1
ATOM 755 O O . GLU A 1 101 ? -26.291 8.055 51.973 1.00 78.94 101 GLU A O 1
ATOM 760 N N . ALA A 1 102 ? -27.256 9.877 51.057 1.00 77.94 102 ALA A N 1
ATOM 761 C CA . ALA A 1 102 ? -26.424 10.808 51.795 1.00 77.94 102 ALA A CA 1
ATOM 762 C C . ALA A 1 102 ? -26.676 10.578 53.294 1.00 77.94 102 ALA A C 1
ATOM 764 O O . ALA A 1 102 ? -27.840 10.431 53.682 1.00 77.94 102 ALA A O 1
ATOM 765 N N . PRO A 1 103 ? -25.624 10.527 54.134 1.00 76.62 103 PRO A N 1
ATOM 766 C CA . PRO A 1 103 ? -25.821 10.423 55.569 1.00 76.62 103 PRO A CA 1
ATOM 767 C C . PRO A 1 103 ? -26.781 11.531 55.999 1.00 76.62 103 PRO A C 1
ATOM 769 O O . PRO A 1 103 ? -26.605 12.691 55.609 1.00 76.62 103 PRO A O 1
ATOM 772 N N . ALA A 1 104 ? -27.818 11.152 56.750 1.00 69.44 104 ALA A N 1
ATOM 773 C CA . ALA A 1 104 ? -28.735 12.112 57.342 1.00 69.44 104 ALA A CA 1
ATOM 774 C C . ALA A 1 104 ? -27.904 13.192 58.048 1.00 69.44 104 ALA A C 1
ATOM 776 O O . ALA A 1 104 ? -26.880 12.846 58.654 1.00 69.44 104 ALA A O 1
ATOM 777 N N . PRO A 1 105 ? -28.289 14.480 57.959 1.00 61.16 105 PRO A N 1
ATOM 778 C CA . PRO A 1 105 ? -27.638 15.497 58.761 1.00 61.16 105 PRO A CA 1
ATOM 779 C C . PRO A 1 105 ? -27.683 15.006 60.206 1.00 61.16 105 PRO A C 1
ATOM 781 O O . PRO A 1 105 ? -28.763 14.827 60.764 1.00 61.16 105 PRO A O 1
ATOM 784 N N . ALA A 1 106 ? -26.510 14.707 60.774 1.00 59.34 106 ALA A N 1
ATOM 785 C CA . ALA A 1 106 ? -26.391 14.579 62.212 1.00 59.34 106 ALA A CA 1
ATOM 786 C C . ALA A 1 106 ? -26.962 15.880 62.761 1.00 59.34 106 ALA A C 1
ATOM 788 O O . ALA A 1 106 ? -26.545 16.944 62.290 1.00 59.34 106 ALA A O 1
ATOM 789 N N . ASP A 1 107 ? -27.967 15.761 63.632 1.00 55.00 107 ASP A N 1
ATOM 790 C CA . ASP A 1 107 ? -28.672 16.878 64.243 1.00 55.00 107 ASP A CA 1
ATOM 791 C C . ASP A 1 107 ? -27.699 18.035 64.450 1.00 55.00 107 ASP A C 1
ATOM 793 O O . ASP A 1 107 ? -26.691 17.906 65.153 1.00 55.00 107 ASP A O 1
ATOM 797 N N . ALA A 1 108 ? -27.946 19.130 63.729 1.00 44.38 108 ALA A N 1
ATOM 798 C CA . ALA A 1 108 ? -27.157 20.332 63.896 1.00 44.38 108 ALA A CA 1
ATOM 799 C C . ALA A 1 108 ? -27.159 20.666 65.398 1.00 44.38 108 ALA A C 1
ATOM 801 O O . ALA A 1 108 ? -28.234 20.642 66.009 1.00 44.38 108 ALA A O 1
ATOM 802 N N . PRO A 1 109 ? -25.995 20.940 66.015 1.00 49.22 109 PRO A N 1
ATOM 803 C CA . PRO A 1 109 ? -25.956 21.312 67.419 1.00 49.22 109 PRO A CA 1
ATOM 804 C C . PRO A 1 109 ? -26.867 22.524 67.652 1.00 49.22 109 PRO A C 1
ATOM 806 O O . PRO A 1 109 ? -27.046 23.358 66.764 1.00 49.22 109 PRO A O 1
ATOM 809 N N . GLU A 1 110 ? -27.448 22.569 68.849 1.00 52.16 110 GLU A N 1
ATOM 810 C CA . GLU A 1 110 ? -28.566 23.373 69.377 1.00 52.16 110 GLU A CA 1
ATOM 811 C C . GLU A 1 110 ? -28.456 24.917 69.255 1.00 52.16 110 GLU A C 1
ATOM 813 O O . GLU A 1 110 ? -29.061 25.667 70.020 1.00 52.16 110 GLU A O 1
ATOM 818 N N . GLU A 1 111 ? -27.712 25.456 68.294 1.00 53.09 111 GLU A N 1
ATOM 819 C CA . GLU A 1 111 ? -27.372 26.877 68.207 1.00 53.09 111 GLU A CA 1
ATOM 820 C C . GLU A 1 111 ? -28.543 27.755 67.721 1.00 53.09 111 GLU A C 1
ATOM 822 O O . GLU A 1 111 ? -28.611 28.947 68.023 1.00 53.09 111 GLU A O 1
ATOM 827 N N . GLN A 1 112 ? -29.534 27.171 67.039 1.00 47.06 112 GLN A N 1
ATOM 828 C CA . GLN A 1 112 ? -30.711 27.905 66.547 1.00 47.06 112 GLN A CA 1
ATOM 829 C C . GLN A 1 112 ? -31.855 27.997 67.573 1.00 47.06 112 GLN A C 1
ATOM 831 O O . GLN A 1 112 ? -32.672 28.916 67.493 1.00 47.06 112 GLN A O 1
ATOM 836 N N . GLN A 1 113 ? -31.896 27.119 68.584 1.00 48.00 113 GLN A N 1
ATOM 837 C CA . GLN A 1 113 ? -32.889 27.198 69.668 1.00 48.00 113 GLN A CA 1
ATOM 838 C C . GLN A 1 113 ? -32.481 28.202 70.766 1.00 48.00 113 GLN A C 1
ATOM 840 O O . GLN A 1 113 ? -33.345 28.814 71.403 1.00 48.00 113 GLN A O 1
ATOM 845 N N . ALA A 1 114 ? -31.179 28.461 70.932 1.00 50.50 114 ALA A N 1
ATOM 846 C CA . ALA A 1 114 ? -30.671 29.475 71.858 1.00 50.50 114 ALA A CA 1
ATOM 847 C C . ALA A 1 114 ? -30.972 30.915 71.389 1.00 50.50 114 ALA A C 1
ATOM 849 O O . ALA A 1 114 ? -31.344 31.772 72.191 1.00 50.50 114 ALA A O 1
ATOM 850 N N . ALA A 1 115 ? -30.889 31.196 70.084 1.00 53.62 115 ALA A N 1
ATOM 851 C CA . ALA A 1 115 ? -31.162 32.537 69.558 1.00 53.62 115 ALA A CA 1
ATOM 852 C C . ALA A 1 115 ? -32.647 32.938 69.694 1.00 53.62 115 ALA A C 1
ATOM 854 O O . ALA A 1 115 ? -32.956 34.076 70.055 1.00 53.62 115 ALA A O 1
ATOM 855 N N . ALA A 1 116 ? -33.567 31.990 69.479 1.00 54.00 116 ALA A N 1
ATOM 856 C CA . ALA A 1 116 ? -35.008 32.229 69.578 1.00 54.00 116 ALA A CA 1
ATOM 857 C C . ALA A 1 116 ? -35.478 32.495 71.023 1.00 54.00 116 ALA A C 1
ATOM 859 O O . ALA A 1 116 ? -36.370 33.314 71.250 1.00 54.00 116 ALA A O 1
ATOM 860 N N . THR A 1 117 ? -34.855 31.851 72.014 1.00 58.78 117 THR A N 1
ATOM 861 C CA . THR A 1 117 ? -35.196 32.025 73.437 1.00 58.78 117 THR A CA 1
ATOM 862 C C . THR A 1 117 ? -34.642 33.331 74.016 1.00 58.78 117 THR A C 1
ATOM 864 O O . THR A 1 117 ? -35.330 33.995 74.793 1.00 58.78 117 THR A O 1
ATOM 867 N N . VAL A 1 118 ? -33.455 33.771 73.583 1.00 60.41 118 VAL A N 1
ATOM 868 C CA . VAL A 1 118 ? -32.863 35.055 74.007 1.00 60.41 118 VAL A CA 1
ATOM 869 C C . VAL A 1 118 ? -33.634 36.256 73.441 1.00 60.41 118 VAL A C 1
ATOM 871 O O . VAL A 1 118 ? -33.865 37.228 74.164 1.00 60.41 118 VAL A O 1
ATOM 874 N N . GLU A 1 119 ? -34.101 36.202 72.187 1.00 57.25 119 GLU A N 1
ATOM 875 C CA . GLU A 1 119 ? -34.921 37.284 71.613 1.00 57.25 119 GLU A CA 1
ATOM 876 C C . GLU A 1 119 ? -36.290 37.401 72.313 1.00 57.25 119 GLU A C 1
ATOM 878 O O . GLU A 1 119 ? -36.754 38.507 72.612 1.00 57.25 119 GLU A O 1
ATOM 883 N N . GLN A 1 120 ? -36.916 36.267 72.650 1.00 59.59 120 GLN A N 1
ATOM 884 C CA . GLN A 1 120 ? -38.178 36.235 73.398 1.00 59.59 120 GLN A CA 1
ATOM 885 C C . GLN A 1 120 ? -38.016 36.736 74.843 1.00 59.59 120 GLN A C 1
ATOM 887 O O . GLN A 1 120 ? -38.854 37.506 75.317 1.00 59.59 120 GLN A O 1
ATOM 892 N N . ALA A 1 121 ? -36.914 36.400 75.522 1.00 59.16 121 ALA A N 1
ATOM 893 C CA . ALA A 1 121 ? -36.614 36.900 76.866 1.00 59.16 121 ALA A CA 1
ATOM 894 C C . ALA A 1 121 ? -36.311 38.414 76.888 1.00 59.16 121 ALA A C 1
ATOM 896 O O . ALA A 1 121 ? -36.685 39.109 77.838 1.00 59.16 121 ALA A O 1
ATOM 897 N N . ARG A 1 122 ? -35.704 38.949 75.816 1.00 67.12 122 ARG A N 1
ATOM 898 C CA . ARG A 1 122 ? -35.451 40.390 75.643 1.00 67.12 122 ARG A CA 1
ATOM 899 C C . ARG A 1 122 ? -36.736 41.181 75.376 1.00 67.12 122 ARG A C 1
ATOM 901 O O . ARG A 1 122 ? -36.906 42.261 75.935 1.00 67.12 122 ARG A O 1
ATOM 908 N N . LYS A 1 12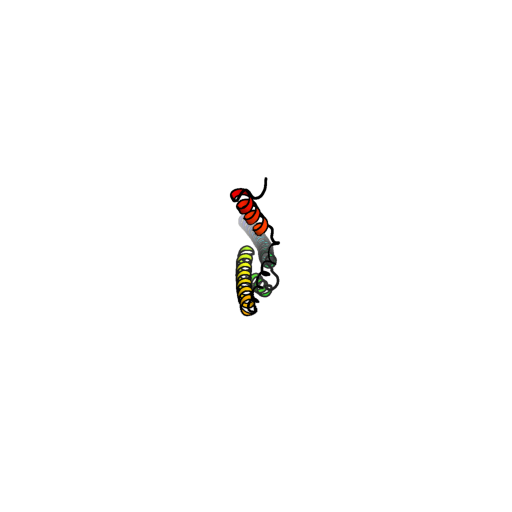3 ? -37.671 40.643 74.582 1.00 62.75 123 LYS A N 1
ATOM 909 C CA . LYS A 1 123 ? -39.012 41.238 74.382 1.00 62.75 123 LYS A CA 1
ATOM 910 C C . LYS A 1 123 ? -39.881 41.190 75.643 1.00 62.75 123 LYS A C 1
ATOM 912 O O . LYS A 1 123 ? -40.680 42.097 75.850 1.00 62.75 123 LYS A O 1
ATOM 917 N N . ALA A 1 124 ? -39.705 40.175 76.489 1.00 67.06 124 ALA A N 1
ATOM 918 C CA . ALA A 1 124 ? -40.404 40.038 77.768 1.00 67.06 124 ALA A CA 1
ATOM 919 C C . ALA A 1 124 ? -39.764 40.839 78.925 1.00 67.06 124 ALA A C 1
ATOM 921 O O . ALA A 1 124 ? -40.270 40.799 80.044 1.00 67.06 124 ALA A O 1
ATOM 922 N N . GLY A 1 125 ? -38.662 41.562 78.680 1.00 56.19 125 GLY A N 1
ATOM 923 C CA . GLY A 1 125 ? -37.997 42.408 79.680 1.00 56.19 125 GLY A CA 1
ATOM 924 C C . GLY A 1 125 ? -37.333 41.645 80.833 1.00 56.19 125 GLY A C 1
ATOM 925 O O . GLY A 1 125 ? -37.058 42.238 81.874 1.00 56.19 125 GLY A O 1
ATOM 926 N N . LEU A 1 126 ? -37.082 40.342 80.669 1.00 58.91 126 LEU A N 1
ATOM 927 C CA . LEU A 1 126 ? -36.567 39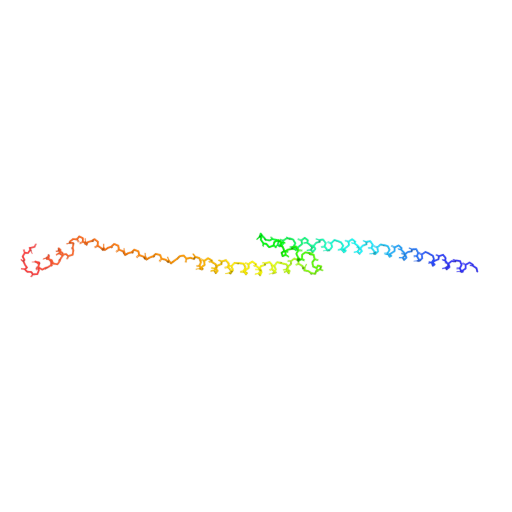.470 81.732 1.00 58.91 126 LEU A CA 1
ATOM 928 C C . LEU A 1 126 ? -35.032 39.356 81.745 1.00 58.91 126 LEU A C 1
ATOM 930 O O . LEU A 1 126 ? -34.467 38.673 82.596 1.00 58.91 126 LEU A O 1
ATOM 934 N N . VAL A 1 127 ? -34.353 40.038 80.821 1.00 59.03 127 VAL A N 1
ATOM 935 C CA . VAL A 1 127 ? -32.891 40.165 80.773 1.00 59.03 127 VAL A CA 1
ATOM 936 C C . VAL A 1 127 ? -32.573 41.647 80.569 1.00 59.03 127 VAL A C 1
ATOM 938 O O . VAL A 1 127 ? -33.129 42.261 79.657 1.00 59.03 127 VAL A O 1
ATOM 941 N N . ARG A 1 128 ? -31.746 42.232 81.446 1.00 57.91 128 ARG A N 1
ATOM 942 C CA . ARG A 1 128 ? -31.233 43.603 81.278 1.00 57.91 128 ARG A CA 1
ATOM 943 C C . ARG A 1 128 ? -30.111 43.638 80.254 1.00 57.91 128 ARG A C 1
ATOM 945 O O . ARG A 1 128 ? -29.270 42.716 80.301 1.00 57.91 128 ARG A O 1
#

Secondary structure (DSSP, 8-state):
-HHHHHHHHHHHHHHHHHHHHHHHHHHHHHHHHHHHHHHHHHHHHTT--TT-HHHHHHHHHSSS--HHHHHHHHHHHHHHHHHHHHHHHHHSPPPPPPPPPPPP-----SHHHHHHHHHHHHHTT---